Protein AF-A0ABD1E0T9-F1 (afdb_monomer_lite)

pLDDT: mean 77.94, std 12.11, range [41.09, 92.75]

Secondary structure (DSSP, 8-state):
---S---TT--EEEESSPPSSHHHHHHHHTTSS-TT---EEEE---GGGHHHHHHHHHHHHHTT----HHHHSSPPPPHHHHHHHHHS---PPP---S-HHHHHHHHHHHHHHHHHHHHHHHHHHHHHHHHHHHHHHHHHHHHHHTT--

InterPro domains:
  IPR001650 Helicase, C-terminal domain-like [PF00271] (1-36)
  IPR001650 Helicase, C-terminal domain-like [PS51194] (1-75)
  IPR027417 P-loop containing nucleoside triphosphate hydrolase [G3DSA:3.40.50.300] (1-149)
  IPR027417 P-loop containing nucleoside triphosphate hydrolase [SSF52540] (2-69)
  IPR050079 DEAD box RNA helicase [PTHR47959] (1-144)

Structure (mmCIF, N/CA/C/O backbone):
data_AF-A0ABD1E0T9-F1
#
_entry.id   AF-A0ABD1E0T9-F1
#
loop_
_atom_site.group_PDB
_atom_site.id
_atom_site.type_symbol
_atom_site.label_atom_id
_atom_site.label_alt_id
_atom_site.label_comp_id
_atom_site.label_asym_id
_atom_site.label_entity_id
_atom_site.label_seq_id
_atom_site.pdbx_PDB_ins_code
_atom_site.Cartn_x
_atom_site.Cartn_y
_atom_site.Cartn_z
_atom_site.occupancy
_atom_site.B_iso_or_equiv
_atom_site.auth_seq_id
_atom_site.auth_comp_id
_atom_site.auth_asym_id
_atom_site.auth_atom_id
_atom_site.pdbx_PDB_model_num
ATOM 1 N N . MET A 1 1 ? 11.587 3.111 6.488 1.00 50.19 1 MET A N 1
ATOM 2 C CA . MET A 1 1 ? 11.893 2.948 5.049 1.00 50.19 1 MET A CA 1
ATOM 3 C C . MET A 1 1 ? 13.342 2.507 4.974 1.00 50.19 1 MET A C 1
ATOM 5 O O . MET A 1 1 ? 14.207 3.310 5.292 1.00 50.19 1 MET A O 1
ATOM 9 N N . ALA A 1 2 ? 13.588 1.224 4.707 1.00 48.03 2 ALA A N 1
ATOM 10 C CA . ALA A 1 2 ? 14.927 0.642 4.688 1.00 48.03 2 ALA A CA 1
ATOM 11 C C . ALA A 1 2 ? 15.691 1.157 3.460 1.00 48.03 2 ALA A C 1
ATOM 13 O O . ALA A 1 2 ? 15.605 0.599 2.370 1.00 48.03 2 ALA A O 1
ATOM 14 N N . ARG A 1 3 ? 16.371 2.292 3.617 1.00 56.34 3 ARG A N 1
ATOM 15 C CA . ARG A 1 3 ? 17.435 2.716 2.709 1.00 56.34 3 ARG A CA 1
ATOM 16 C C . ARG A 1 3 ? 18.718 2.088 3.251 1.00 56.34 3 ARG A C 1
ATOM 18 O O . ARG A 1 3 ? 19.014 2.295 4.420 1.00 56.34 3 ARG A O 1
ATOM 25 N N . GLY A 1 4 ? 19.419 1.296 2.441 1.00 58.97 4 GLY A N 1
ATOM 26 C CA . GLY A 1 4 ? 20.734 0.748 2.805 1.00 58.97 4 GLY A CA 1
ATOM 27 C C . GLY A 1 4 ? 20.917 -0.758 2.617 1.00 58.97 4 GLY A C 1
ATOM 28 O O . GLY A 1 4 ? 22.048 -1.218 2.666 1.00 58.97 4 GLY A O 1
ATOM 29 N N . ILE A 1 5 ? 19.851 -1.523 2.353 1.00 68.81 5 ILE A N 1
ATOM 30 C CA . ILE A 1 5 ? 19.961 -2.960 2.061 1.00 68.81 5 ILE A CA 1
ATOM 31 C C . ILE A 1 5 ? 19.454 -3.196 0.643 1.00 68.81 5 ILE A C 1
ATOM 33 O O . ILE A 1 5 ? 18.272 -2.998 0.346 1.00 68.81 5 ILE A O 1
ATOM 37 N N . ASP A 1 6 ? 20.381 -3.547 -0.244 1.00 70.12 6 ASP A N 1
ATOM 38 C CA . ASP A 1 6 ? 20.087 -3.887 -1.628 1.00 70.12 6 ASP A CA 1
ATOM 39 C C . ASP A 1 6 ? 20.068 -5.405 -1.800 1.00 70.12 6 ASP A C 1
ATOM 41 O O . ASP A 1 6 ? 21.085 -6.079 -1.641 1.00 70.12 6 ASP A O 1
ATOM 45 N N . PHE A 1 7 ? 18.897 -5.945 -2.124 1.00 70.25 7 PHE A N 1
ATOM 46 C CA . PHE A 1 7 ? 18.728 -7.364 -2.394 1.00 70.25 7 PHE A CA 1
ATOM 47 C C . PHE A 1 7 ? 18.916 -7.599 -3.893 1.00 70.25 7 PHE A C 1
ATOM 49 O O . PHE A 1 7 ? 18.102 -7.172 -4.717 1.00 70.25 7 PHE A O 1
ATOM 56 N N . LYS A 1 8 ? 20.003 -8.279 -4.264 1.00 76.44 8 LYS A N 1
ATOM 57 C CA . LYS A 1 8 ? 20.246 -8.668 -5.657 1.00 76.44 8 LYS A CA 1
ATOM 58 C C . LYS A 1 8 ? 19.253 -9.765 -6.058 1.00 76.44 8 LYS A C 1
ATOM 60 O O . LYS A 1 8 ? 19.123 -10.763 -5.362 1.00 76.44 8 LYS A O 1
ATOM 65 N N . GLY A 1 9 ? 18.581 -9.587 -7.197 1.00 78.00 9 GLY A N 1
ATOM 66 C CA . GLY A 1 9 ? 17.758 -10.639 -7.811 1.00 78.00 9 GLY A CA 1
ATOM 67 C C . GLY A 1 9 ? 16.357 -10.840 -7.220 1.00 78.00 9 GLY A C 1
ATOM 68 O O . GLY A 1 9 ? 15.819 -11.938 -7.319 1.00 78.00 9 GLY A O 1
ATOM 69 N N . VAL A 1 10 ? 15.737 -9.816 -6.622 1.00 86.62 10 VAL A N 1
ATOM 70 C CA . VAL A 1 10 ? 14.347 -9.932 -6.141 1.00 86.62 10 VAL A CA 1
ATOM 71 C C . VAL A 1 10 ? 13.386 -10.112 -7.319 1.00 86.62 10 VAL A C 1
ATOM 73 O O . VAL A 1 10 ? 13.248 -9.225 -8.163 1.00 86.62 10 VAL A O 1
ATOM 76 N N . ASN A 1 11 ? 12.692 -11.251 -7.342 1.00 88.88 11 ASN A N 1
ATOM 77 C CA . ASN A 1 11 ? 11.742 -11.600 -8.401 1.00 88.88 11 ASN A CA 1
ATOM 78 C C . ASN A 1 11 ? 10.296 -11.192 -8.063 1.00 88.88 11 ASN A C 1
ATOM 80 O O . ASN A 1 11 ? 9.514 -10.857 -8.952 1.00 88.88 11 ASN A O 1
ATOM 84 N N . LEU A 1 12 ? 9.940 -11.209 -6.774 1.00 90.88 12 LEU A N 1
ATOM 85 C CA . LEU A 1 12 ? 8.594 -10.932 -6.277 1.00 90.88 12 LEU A CA 1
ATOM 86 C C . LEU A 1 12 ? 8.651 -10.045 -5.030 1.00 90.88 12 LEU A C 1
ATOM 88 O O . LEU A 1 12 ? 9.369 -10.347 -4.080 1.00 90.88 12 LEU A O 1
ATOM 92 N N . VAL A 1 13 ? 7.850 -8.982 -5.016 1.00 91.75 13 VAL A N 1
ATOM 93 C CA . VAL A 1 13 ? 7.587 -8.166 -3.825 1.00 91.75 13 VAL A CA 1
ATOM 94 C C . VAL A 1 13 ? 6.157 -8.414 -3.365 1.00 91.75 13 VAL A C 1
ATOM 96 O O . VAL A 1 13 ? 5.219 -8.240 -4.140 1.00 91.75 13 VAL A O 1
ATOM 99 N N . ILE A 1 14 ? 5.980 -8.783 -2.097 1.00 92.69 14 ILE A N 1
ATOM 100 C CA . ILE A 1 14 ? 4.657 -8.948 -1.489 1.00 92.69 14 ILE A CA 1
ATOM 101 C C . ILE A 1 14 ? 4.447 -7.829 -0.471 1.00 92.69 14 ILE A C 1
ATOM 103 O O . ILE A 1 14 ? 5.133 -7.753 0.546 1.00 92.69 14 ILE A O 1
ATOM 107 N N . ASN A 1 15 ? 3.482 -6.955 -0.739 1.00 91.81 15 ASN A N 1
ATOM 108 C CA . ASN A 1 15 ? 2.980 -6.001 0.238 1.00 91.81 15 ASN A CA 1
ATOM 109 C C . ASN A 1 15 ? 1.873 -6.678 1.045 1.00 91.81 15 ASN A C 1
ATOM 111 O O . ASN A 1 15 ? 0.729 -6.740 0.595 1.00 91.81 15 ASN A O 1
ATOM 115 N N . TYR A 1 16 ? 2.234 -7.180 2.226 1.00 89.94 16 TYR A N 1
ATOM 116 C CA . TYR A 1 16 ? 1.259 -7.708 3.180 1.00 89.94 16 TYR A CA 1
ATOM 117 C C . TYR A 1 16 ? 0.339 -6.599 3.693 1.00 89.94 16 TYR A C 1
ATOM 119 O O . TYR A 1 16 ? -0.881 -6.707 3.629 1.00 89.94 16 TYR A O 1
ATOM 127 N N . ASP A 1 17 ? 0.946 -5.484 4.103 1.00 86.06 17 ASP A N 1
ATOM 128 C CA . ASP A 1 17 ? 0.228 -4.280 4.492 1.00 86.06 17 ASP A CA 1
ATOM 129 C C . ASP A 1 17 ? 0.229 -3.225 3.397 1.00 86.06 17 ASP A C 1
ATOM 131 O O . ASP A 1 17 ? 1.258 -2.940 2.761 1.00 86.06 17 ASP A O 1
ATOM 135 N N . PHE A 1 18 ? -0.923 -2.575 3.255 1.00 88.19 18 PHE A N 1
ATOM 136 C CA . PHE A 1 18 ? -1.124 -1.547 2.257 1.00 88.19 18 PHE A CA 1
ATOM 137 C C . PHE A 1 18 ? -0.222 -0.337 2.551 1.00 88.19 18 PHE A C 1
ATOM 139 O O . PHE A 1 18 ? -0.193 0.172 3.677 1.00 88.19 18 PHE A O 1
ATOM 146 N N . PRO A 1 19 ? 0.566 0.131 1.571 1.00 87.56 19 PRO A N 1
ATOM 147 C CA . PRO A 1 19 ? 1.473 1.246 1.785 1.00 87.56 19 PRO A CA 1
ATOM 148 C C . PRO A 1 19 ? 0.701 2.550 2.059 1.00 87.56 19 PRO A C 1
ATOM 150 O O . PRO A 1 19 ? -0.284 2.844 1.384 1.00 87.56 19 PRO A O 1
ATOM 153 N N . PRO A 1 20 ? 1.179 3.398 2.989 1.00 82.75 20 PRO A N 1
ATOM 154 C CA . PRO A 1 20 ? 0.458 4.604 3.416 1.00 82.75 20 PRO A CA 1
ATOM 155 C C . PRO A 1 20 ? 0.442 5.722 2.362 1.00 82.75 20 PRO A C 1
ATOM 157 O O . PRO A 1 20 ? -0.296 6.697 2.494 1.00 82.75 20 PRO A O 1
ATOM 160 N N . SER A 1 21 ? 1.283 5.623 1.331 1.00 84.44 21 SER A N 1
ATOM 161 C CA . SER A 1 21 ? 1.365 6.597 0.246 1.00 84.44 21 SER A CA 1
ATOM 162 C C . SER A 1 21 ? 1.785 5.936 -1.063 1.00 84.44 21 SER A C 1
ATOM 164 O O . SE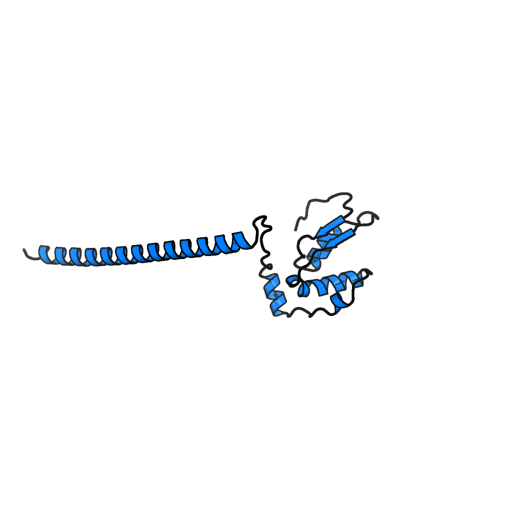R A 1 21 ? 2.514 4.941 -1.067 1.00 84.44 21 SER A O 1
ATOM 166 N N . THR A 1 22 ? 1.391 6.542 -2.183 1.00 88.12 22 THR A N 1
ATOM 167 C CA . THR A 1 22 ? 1.790 6.110 -3.530 1.00 88.12 22 THR A CA 1
ATOM 168 C C . THR A 1 22 ? 3.308 6.112 -3.705 1.00 88.12 22 THR A C 1
ATOM 170 O O . THR A 1 22 ? 3.877 5.188 -4.273 1.00 88.12 22 THR A O 1
ATOM 173 N N . ILE A 1 23 ? 3.994 7.108 -3.138 1.00 88.56 23 ILE A N 1
ATOM 174 C CA . ILE A 1 23 ? 5.460 7.186 -3.157 1.00 88.56 23 ILE A CA 1
ATOM 175 C C . ILE A 1 23 ? 6.068 5.987 -2.416 1.00 88.56 23 ILE A C 1
ATOM 177 O O . ILE A 1 23 ? 7.035 5.391 -2.882 1.00 88.56 23 ILE A O 1
ATOM 181 N N . SER A 1 24 ? 5.507 5.606 -1.264 1.00 88.50 24 SER A N 1
ATOM 182 C CA . SER A 1 24 ? 5.960 4.425 -0.519 1.00 88.50 24 SER A CA 1
ATOM 183 C C . SER A 1 24 ? 5.744 3.141 -1.324 1.00 88.50 24 SER A C 1
ATOM 185 O O . SER A 1 24 ? 6.646 2.310 -1.386 1.00 88.50 24 SER A O 1
ATOM 187 N N . TYR A 1 25 ? 4.601 3.012 -2.007 1.00 90.88 25 TYR A N 1
ATOM 188 C CA . TYR A 1 25 ? 4.323 1.892 -2.909 1.00 90.88 25 TYR A CA 1
ATOM 189 C C . TYR A 1 25 ? 5.381 1.757 -4.009 1.00 90.88 25 TYR A C 1
ATOM 191 O O . TYR A 1 25 ? 5.990 0.696 -4.120 1.00 90.88 25 TYR A O 1
ATOM 199 N N . VAL A 1 26 ? 5.663 2.837 -4.747 1.00 90.19 26 VAL A N 1
ATOM 200 C CA . VAL A 1 26 ? 6.659 2.843 -5.835 1.00 90.19 26 VAL A CA 1
ATOM 201 C C . VAL A 1 26 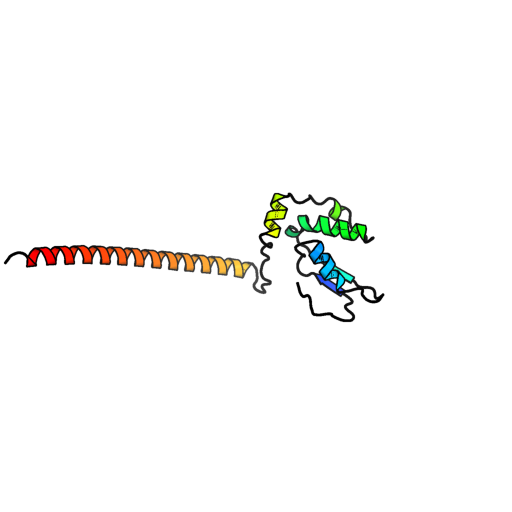? 8.036 2.413 -5.325 1.00 90.19 26 VAL A C 1
ATOM 203 O O . VAL A 1 26 ? 8.687 1.554 -5.916 1.00 90.19 26 VAL A O 1
ATOM 206 N N . HIS A 1 27 ? 8.461 2.933 -4.173 1.00 89.00 27 HIS A N 1
ATOM 207 C CA . HIS A 1 27 ? 9.742 2.546 -3.584 1.00 89.00 27 HIS A CA 1
ATOM 208 C C . HIS A 1 27 ? 9.800 1.072 -3.152 1.00 89.00 27 HIS A C 1
ATOM 210 O O . HIS A 1 27 ? 10.871 0.462 -3.240 1.00 89.00 27 HIS A O 1
ATOM 216 N N . ARG A 1 28 ? 8.678 0.498 -2.687 1.00 89.56 28 ARG A N 1
ATOM 217 C CA . ARG A 1 28 ? 8.590 -0.923 -2.314 1.00 89.56 28 ARG A CA 1
ATOM 218 C C . ARG A 1 28 ? 8.647 -1.829 -3.539 1.00 89.56 28 ARG A C 1
ATOM 220 O O . ARG A 1 28 ? 9.450 -2.754 -3.558 1.00 89.56 28 ARG A O 1
ATOM 227 N N . ILE A 1 29 ? 7.839 -1.563 -4.565 1.00 90.81 29 ILE A N 1
ATOM 228 C CA . ILE A 1 29 ? 7.821 -2.409 -5.769 1.00 90.81 29 ILE A CA 1
ATOM 229 C C . ILE A 1 29 ? 9.118 -2.282 -6.577 1.00 90.81 29 ILE A C 1
ATOM 231 O O . ILE A 1 29 ? 9.583 -3.270 -7.134 1.00 90.81 29 ILE A O 1
ATOM 235 N N . GLY A 1 30 ? 9.782 -1.121 -6.522 1.00 89.25 30 GLY A N 1
ATOM 236 C CA . GLY A 1 30 ? 11.094 -0.884 -7.134 1.00 89.25 30 GLY A CA 1
ATOM 237 C C . GLY A 1 30 ? 12.257 -1.649 -6.488 1.00 89.25 30 GLY A C 1
ATOM 238 O O . GLY A 1 30 ? 13.417 -1.322 -6.737 1.00 89.25 30 GLY A O 1
ATOM 239 N N . ARG A 1 31 ? 11.980 -2.621 -5.605 1.00 87.75 31 ARG A N 1
ATOM 240 C CA . ARG A 1 31 ? 12.957 -3.630 -5.172 1.00 87.75 31 ARG A CA 1
ATOM 241 C C . ARG A 1 31 ? 13.102 -4.766 -6.193 1.00 87.75 31 ARG A C 1
ATOM 243 O O . ARG A 1 31 ? 14.189 -5.323 -6.287 1.00 87.75 31 ARG A O 1
ATOM 250 N N . ALA A 1 32 ? 12.050 -5.082 -6.953 1.00 89.56 32 ALA A N 1
ATOM 251 C CA . ALA A 1 32 ? 12.081 -6.082 -8.022 1.00 89.56 32 ALA A CA 1
ATOM 252 C C . ALA A 1 32 ? 12.272 -5.435 -9.404 1.00 89.56 32 ALA A C 1
ATOM 254 O O . ALA A 1 32 ? 12.159 -4.220 -9.552 1.00 89.56 32 ALA A O 1
ATOM 255 N N . GLY A 1 33 ? 12.564 -6.255 -10.418 1.00 86.12 33 GLY A N 1
ATOM 256 C CA . GLY A 1 33 ? 12.596 -5.810 -11.816 1.00 86.12 33 GLY A CA 1
ATOM 257 C C . GLY A 1 33 ? 13.829 -4.981 -12.213 1.00 86.12 33 GLY A C 1
ATOM 258 O O . GLY A 1 33 ? 13.726 -4.057 -13.015 1.00 86.12 33 GLY A O 1
ATOM 259 N N . ARG A 1 34 ? 14.995 -5.248 -11.606 1.00 83.56 34 ARG A N 1
ATOM 260 C CA . ARG A 1 34 ? 16.247 -4.501 -11.848 1.00 83.56 34 ARG A CA 1
ATOM 261 C C . ARG A 1 34 ? 17.143 -5.208 -12.873 1.00 83.56 34 ARG A C 1
ATOM 263 O O . ARG A 1 34 ? 17.097 -6.429 -13.000 1.00 83.56 34 ARG A O 1
ATOM 270 N N . ALA A 1 35 ? 17.997 -4.438 -13.555 1.00 83.06 35 ALA A N 1
ATOM 271 C CA . ALA A 1 35 ? 18.978 -4.931 -14.534 1.00 83.06 35 ALA A CA 1
ATOM 272 C C . ALA A 1 35 ? 18.357 -5.765 -15.678 1.00 83.06 35 ALA A C 1
ATOM 274 O O . ALA A 1 35 ? 18.838 -6.847 -15.998 1.00 83.06 35 ALA A O 1
ATOM 275 N N . GLY A 1 36 ? 17.246 -5.284 -16.248 1.00 82.12 36 GLY A N 1
ATOM 276 C CA . GLY A 1 36 ? 16.567 -5.933 -17.378 1.00 82.12 36 GLY A CA 1
ATOM 277 C C . GLY A 1 36 ? 15.785 -7.203 -17.025 1.00 82.12 36 GLY A C 1
ATOM 278 O O . GLY A 1 36 ? 15.165 -7.800 -17.898 1.00 82.12 36 GLY A O 1
ATOM 279 N N . ARG A 1 37 ? 15.775 -7.622 -15.753 1.00 85.31 37 ARG A N 1
ATOM 280 C CA . ARG A 1 37 ? 14.949 -8.741 -15.289 1.00 85.31 37 ARG A CA 1
ATOM 281 C C . ARG A 1 37 ? 13.512 -8.291 -15.058 1.00 85.31 37 ARG A C 1
ATOM 283 O O . ARG A 1 37 ? 13.274 -7.189 -14.573 1.00 85.31 37 ARG A O 1
ATOM 290 N N . THR A 1 38 ? 12.555 -9.172 -15.331 1.00 88.06 38 THR A N 1
ATOM 291 C CA . THR A 1 38 ? 11.151 -8.964 -14.957 1.00 88.06 38 THR A CA 1
ATOM 292 C C . THR A 1 38 ? 10.971 -9.112 -13.449 1.00 88.06 38 THR A C 1
ATOM 294 O O . THR A 1 38 ? 11.594 -9.976 -12.836 1.00 88.06 38 THR A O 1
ATOM 297 N N . GLY A 1 39 ? 10.089 -8.315 -12.853 1.00 89.44 39 GLY A N 1
ATOM 298 C CA . GLY A 1 39 ? 9.702 -8.436 -11.450 1.00 89.44 39 GLY A CA 1
ATOM 299 C C . GLY A 1 39 ? 8.187 -8.403 -11.305 1.00 89.44 39 GLY A C 1
ATOM 300 O O . GLY A 1 39 ? 7.506 -7.738 -12.081 1.00 89.44 39 GLY A O 1
ATOM 301 N N . LYS A 1 40 ? 7.654 -9.115 -10.312 1.00 90.94 40 LYS A N 1
ATOM 302 C CA . LYS A 1 40 ? 6.228 -9.084 -9.965 1.00 90.94 40 LYS A CA 1
ATOM 303 C C . LYS A 1 40 ? 6.025 -8.414 -8.612 1.00 90.94 40 LYS A C 1
ATOM 305 O O . LYS A 1 40 ? 6.876 -8.497 -7.726 1.00 90.94 40 LYS A O 1
ATOM 310 N N . ALA A 1 41 ? 4.878 -7.770 -8.438 1.00 92.25 41 ALA A N 1
ATOM 311 C CA . ALA A 1 41 ? 4.469 -7.208 -7.161 1.00 92.25 41 ALA A CA 1
ATOM 312 C C . ALA A 1 41 ? 3.021 -7.593 -6.859 1.00 92.25 41 ALA A C 1
ATOM 314 O O . ALA A 1 41 ? 2.134 -7.370 -7.677 1.00 92.25 41 ALA A O 1
ATOM 315 N N . VAL A 1 42 ? 2.787 -8.148 -5.672 1.00 92.75 42 VAL A N 1
ATOM 316 C CA . VAL A 1 42 ? 1.455 -8.499 -5.169 1.00 92.75 42 VAL A CA 1
ATOM 317 C C . VAL A 1 42 ? 1.174 -7.631 -3.956 1.00 92.75 42 VAL A C 1
ATOM 319 O O . VAL A 1 42 ? 2.026 -7.482 -3.083 1.00 92.75 42 VAL A O 1
ATOM 322 N N . THR A 1 43 ? 0.004 -7.002 -3.914 1.00 92.12 43 THR A N 1
ATOM 323 C CA . THR A 1 43 ? -0.383 -6.124 -2.806 1.00 92.12 43 THR A CA 1
ATOM 324 C C . THR A 1 43 ? -1.740 -6.527 -2.282 1.00 92.12 43 THR A C 1
ATOM 326 O O . THR A 1 43 ? -2.719 -6.499 -3.023 1.00 92.12 43 THR A O 1
ATOM 329 N N . PHE A 1 44 ? -1.789 -6.877 -1.001 1.00 92.31 44 PHE A N 1
ATOM 330 C CA . PHE A 1 44 ? -3.041 -7.099 -0.302 1.00 92.31 44 PHE A CA 1
ATOM 331 C C . PHE A 1 44 ? -3.600 -5.761 0.178 1.00 92.31 44 PHE A C 1
ATOM 333 O O . PHE A 1 44 ? -2.862 -4.861 0.589 1.00 92.31 44 PHE A O 1
ATOM 340 N N . PHE A 1 45 ? -4.917 -5.613 0.082 1.00 89.56 45 PHE A N 1
ATOM 341 C CA . PHE A 1 45 ? -5.625 -4.415 0.508 1.00 89.56 45 PHE A CA 1
ATOM 342 C C . PHE A 1 45 ? -6.931 -4.797 1.195 1.00 89.56 45 PHE A C 1
ATOM 344 O O . PHE A 1 45 ? -7.529 -5.835 0.911 1.00 89.56 45 PHE A O 1
ATOM 351 N N . THR A 1 46 ? -7.374 -3.933 2.098 1.00 88.75 46 THR A N 1
ATOM 352 C CA . THR A 1 46 ? -8.646 -4.070 2.808 1.00 88.75 46 THR A CA 1
ATOM 353 C C . THR A 1 46 ? -9.623 -2.971 2.384 1.00 88.75 46 THR A C 1
ATOM 355 O O . THR A 1 46 ? -9.275 -2.055 1.635 1.00 88.75 46 THR A O 1
ATOM 358 N N . LYS A 1 47 ? -10.869 -3.029 2.872 1.00 85.19 47 LYS A N 1
ATOM 359 C CA . LYS A 1 47 ? -11.878 -1.987 2.602 1.00 85.19 47 LYS A CA 1
ATOM 360 C C . LYS A 1 47 ? -11.448 -0.610 3.125 1.00 85.19 47 LYS A C 1
ATOM 362 O O . LYS A 1 47 ? -11.781 0.404 2.521 1.00 85.19 47 LYS A O 1
ATOM 367 N N . GLU A 1 48 ? -10.673 -0.574 4.204 1.00 83.62 48 GLU A N 1
ATOM 368 C CA . GLU A 1 48 ? -10.166 0.664 4.808 1.00 83.62 48 GLU A CA 1
ATOM 369 C C . GLU A 1 48 ? -9.108 1.354 3.935 1.00 83.62 48 GLU A C 1
ATOM 371 O O . GLU A 1 48 ? -8.945 2.573 3.989 1.00 83.62 48 GLU A O 1
ATOM 376 N N . ASP A 1 49 ? -8.435 0.586 3.075 1.00 85.31 49 ASP A N 1
ATOM 377 C CA . ASP A 1 49 ? -7.375 1.066 2.188 1.00 85.31 49 ASP A CA 1
ATOM 378 C C . ASP A 1 49 ? -7.915 1.635 0.863 1.00 85.31 49 ASP A C 1
ATOM 380 O O . ASP A 1 49 ? -7.170 2.273 0.112 1.00 85.31 49 ASP A O 1
ATOM 384 N N . MET A 1 50 ? -9.215 1.466 0.578 1.00 85.12 50 MET A N 1
ATOM 385 C CA . MET A 1 50 ? -9.871 1.951 -0.647 1.00 85.12 50 MET A CA 1
ATOM 386 C C . MET A 1 50 ? -9.532 3.412 -1.008 1.00 85.12 50 MET A C 1
ATOM 388 O O . MET A 1 50 ? -9.233 3.675 -2.176 1.00 85.12 50 MET A O 1
ATOM 392 N N . PRO A 1 51 ? -9.496 4.378 -0.064 1.00 82.31 51 PRO A N 1
ATOM 393 C CA . PRO A 1 51 ? -9.176 5.767 -0.396 1.00 82.31 51 PRO A CA 1
ATOM 394 C C . PRO A 1 51 ? -7.754 5.962 -0.941 1.00 82.31 51 PRO A C 1
ATOM 396 O O . PRO A 1 51 ? -7.508 6.902 -1.697 1.00 82.31 51 PRO A O 1
ATOM 399 N N . LEU A 1 52 ? -6.806 5.111 -0.538 1.00 83.44 52 LEU A N 1
ATOM 400 C CA . LEU A 1 52 ? -5.415 5.153 -0.996 1.00 83.44 52 LEU A CA 1
ATOM 401 C C . LEU A 1 52 ? -5.221 4.323 -2.274 1.00 83.44 52 LEU A C 1
ATOM 403 O O . LEU A 1 52 ? -4.402 4.679 -3.124 1.00 83.44 52 LEU A O 1
ATOM 407 N N . LEU A 1 53 ? -6.020 3.265 -2.434 1.00 88.94 53 LEU A N 1
ATOM 408 C CA . LEU A 1 53 ? -6.018 2.368 -3.585 1.00 88.94 53 LEU A CA 1
ATOM 409 C C . LEU A 1 53 ? -6.235 3.096 -4.908 1.00 88.94 53 LEU A C 1
ATOM 411 O O . LEU A 1 53 ? -5.501 2.829 -5.855 1.00 88.94 53 LEU A O 1
ATOM 415 N N . ARG A 1 54 ? -7.145 4.077 -4.961 1.00 88.62 54 ARG A N 1
ATOM 416 C CA . ARG A 1 54 ? -7.407 4.852 -6.187 1.00 88.62 54 ARG A CA 1
ATOM 417 C C . ARG A 1 54 ? -6.139 5.508 -6.751 1.00 88.62 54 ARG A C 1
ATOM 419 O O . ARG A 1 54 ? -5.899 5.483 -7.956 1.00 88.62 54 ARG A O 1
ATOM 426 N N . SER A 1 55 ? -5.322 6.106 -5.884 1.00 88.75 55 SER A N 1
ATOM 427 C CA . SER A 1 55 ? -4.094 6.795 -6.297 1.00 88.75 55 SER A CA 1
ATOM 428 C C . SER A 1 55 ? -3.053 5.821 -6.844 1.00 88.75 55 SER A C 1
ATOM 430 O O . SER A 1 55 ? -2.340 6.152 -7.785 1.00 88.75 55 SER A O 1
ATOM 432 N N . ILE A 1 56 ? -2.971 4.621 -6.266 1.00 90.44 56 ILE A N 1
ATOM 433 C CA . ILE A 1 56 ? -2.069 3.564 -6.736 1.00 90.44 56 ILE A CA 1
ATOM 434 C C . ILE A 1 56 ? -2.575 2.968 -8.051 1.00 90.44 56 ILE A C 1
ATOM 436 O O . ILE A 1 56 ? -1.793 2.822 -8.981 1.00 90.44 56 ILE A O 1
ATOM 440 N N . ALA A 1 57 ? -3.878 2.704 -8.159 1.00 91.00 57 ALA A N 1
ATOM 441 C CA . ALA A 1 57 ? -4.522 2.208 -9.371 1.00 91.00 57 ALA A CA 1
ATOM 442 C C . ALA A 1 57 ? -4.282 3.140 -10.570 1.00 91.00 57 ALA A C 1
ATOM 444 O O . ALA A 1 57 ? -4.003 2.676 -11.673 1.00 91.00 57 ALA A O 1
ATOM 445 N N . TYR A 1 58 ? -4.306 4.458 -10.350 1.00 90.19 58 TYR A N 1
ATOM 446 C CA . TYR A 1 58 ? -3.976 5.428 -11.393 1.00 90.19 58 TYR A CA 1
ATOM 447 C C . TYR A 1 58 ? -2.513 5.325 -11.844 1.00 90.19 58 TYR A C 1
ATOM 449 O O . TYR A 1 58 ? -2.249 5.294 -13.041 1.00 90.19 58 TYR A O 1
ATOM 457 N N . VAL A 1 59 ? -1.572 5.199 -10.902 1.00 90.75 59 VAL A N 1
ATOM 458 C CA . VAL A 1 59 ? -0.152 4.986 -11.231 1.00 90.75 59 VAL A CA 1
ATOM 459 C C . VAL A 1 59 ? 0.055 3.668 -11.974 1.00 90.75 59 VAL A C 1
ATOM 461 O O . VAL A 1 59 ? 0.800 3.634 -12.943 1.00 90.75 59 VAL A O 1
ATOM 464 N N . MET A 1 60 ? -0.633 2.594 -11.581 1.00 90.38 60 MET A N 1
ATOM 465 C CA . MET A 1 60 ? -0.578 1.313 -12.292 1.00 90.38 60 MET A CA 1
ATOM 466 C C . MET A 1 60 ? -1.083 1.439 -13.736 1.00 90.38 60 MET A C 1
ATOM 468 O O . MET A 1 60 ? -0.427 0.947 -14.649 1.00 90.38 60 MET A O 1
ATOM 472 N N . LYS A 1 61 ? -2.193 2.156 -13.954 1.00 91.25 61 LYS A N 1
ATOM 473 C CA . LYS A 1 61 ? -2.722 2.434 -15.297 1.00 91.25 61 LYS A CA 1
ATOM 474 C C . LYS A 1 61 ? -1.747 3.268 -16.133 1.00 91.25 61 LYS A C 1
ATOM 476 O O . LYS A 1 61 ? -1.542 2.971 -17.303 1.00 91.25 61 LYS A O 1
ATOM 481 N N . GLN A 1 62 ? -1.115 4.281 -15.536 1.00 90.25 62 GLN A N 1
ATOM 482 C CA . GLN A 1 62 ? -0.089 5.091 -16.207 1.00 90.25 62 GLN A CA 1
ATOM 483 C C . GLN A 1 62 ? 1.153 4.278 -16.590 1.00 90.25 62 GLN A C 1
ATOM 485 O O . GLN A 1 62 ? 1.777 4.566 -17.604 1.00 90.25 62 GLN A O 1
ATOM 490 N N . SER A 1 63 ? 1.487 3.251 -15.809 1.00 88.56 63 SER A N 1
ATOM 491 C CA . SER A 1 63 ? 2.569 2.310 -16.11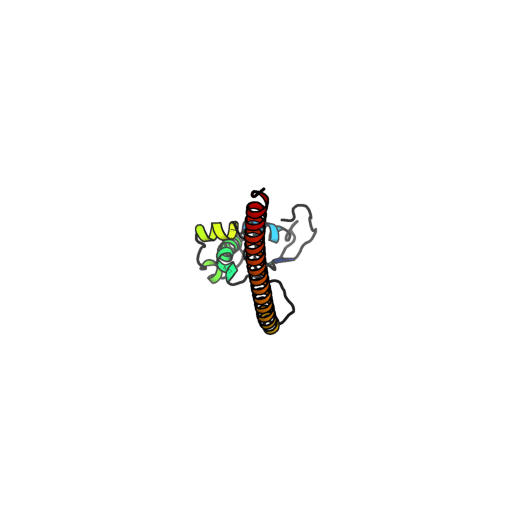1 1.00 88.56 63 SER A CA 1
ATOM 492 C C . SER A 1 63 ? 2.199 1.259 -17.169 1.00 88.56 63 SER A C 1
ATOM 494 O O . SER A 1 63 ? 3.027 0.405 -17.470 1.00 88.56 63 SER A O 1
ATOM 496 N N . GLY A 1 64 ? 0.976 1.287 -17.713 1.00 88.19 64 GLY A N 1
ATOM 497 C CA . GLY A 1 64 ? 0.505 0.334 -18.723 1.00 88.19 64 GLY A CA 1
ATOM 498 C C . GLY A 1 64 ? 0.036 -1.010 -18.161 1.00 88.19 64 GLY A C 1
ATOM 499 O O . GLY A 1 64 ? -0.056 -1.977 -18.908 1.00 88.19 64 GLY A O 1
ATOM 500 N N . CYS A 1 65 ? -0.238 -1.106 -16.856 1.00 88.00 65 CYS A N 1
ATOM 501 C CA . CYS A 1 65 ? -0.832 -2.310 -16.278 1.00 88.00 65 CYS A CA 1
ATOM 502 C C . CYS A 1 65 ? -2.348 -2.346 -16.507 1.00 88.00 65 CYS A C 1
ATOM 504 O O . CYS A 1 65 ? -3.020 -1.316 -16.398 1.00 88.00 65 CYS A O 1
ATOM 506 N N . ASP A 1 66 ? -2.892 -3.548 -16.698 1.00 89.81 66 ASP A N 1
ATOM 507 C CA . ASP A 1 66 ? -4.337 -3.768 -16.719 1.00 89.81 66 ASP A CA 1
ATOM 508 C C . ASP A 1 66 ? -4.917 -3.582 -15.315 1.00 89.81 66 ASP A C 1
ATOM 510 O O . ASP A 1 66 ? -4.629 -4.333 -14.379 1.00 89.81 66 ASP A O 1
ATOM 514 N N . VAL A 1 67 ? -5.729 -2.538 -15.161 1.00 89.75 67 VAL A N 1
ATOM 515 C CA . VAL A 1 67 ? -6.364 -2.174 -13.894 1.00 89.75 67 VAL A CA 1
ATOM 516 C C . VAL A 1 67 ? -7.879 -2.235 -14.075 1.00 89.75 67 VAL A C 1
ATOM 518 O O . VAL A 1 67 ? -8.412 -1.502 -14.908 1.00 89.75 67 VAL A O 1
ATOM 521 N N . PRO A 1 68 ? -8.592 -3.054 -13.284 1.00 90.06 68 PRO A N 1
ATOM 522 C CA . PRO A 1 68 ? -10.047 -3.094 -13.307 1.00 90.06 68 PRO A CA 1
ATOM 523 C C . PRO A 1 68 ? -10.694 -1.723 -13.078 1.00 90.06 68 PRO A C 1
ATOM 525 O O . PRO A 1 68 ? -10.303 -0.982 -12.172 1.00 90.06 68 PRO A O 1
ATOM 528 N N . GLU A 1 69 ? -11.748 -1.417 -13.837 1.00 87.12 69 GLU A N 1
ATOM 529 C CA . GLU A 1 69 ? -12.402 -0.100 -13.811 1.00 87.12 69 GLU A CA 1
ATOM 530 C C . GLU A 1 69 ? -12.964 0.256 -12.423 1.00 87.12 69 GLU A C 1
ATOM 532 O O . GLU A 1 69 ? -12.900 1.407 -11.989 1.00 87.12 69 GLU A O 1
ATOM 537 N N . TYR A 1 70 ? -13.418 -0.743 -11.655 1.00 88.81 70 TYR A N 1
ATOM 538 C CA . TYR A 1 70 ? -13.933 -0.530 -10.298 1.00 88.81 70 TYR A CA 1
ATOM 539 C C . TYR A 1 70 ? -12.893 0.077 -9.339 1.00 88.81 70 TYR A C 1
ATOM 541 O O . TYR A 1 70 ? -13.270 0.709 -8.355 1.00 88.81 70 TYR A O 1
ATOM 549 N N . LEU A 1 71 ? -11.589 -0.084 -9.606 1.00 87.56 71 LEU A N 1
ATOM 550 C CA . LEU A 1 71 ? -10.521 0.528 -8.807 1.00 87.56 71 LEU A CA 1
ATOM 551 C C . LEU A 1 71 ? -10.343 2.019 -9.114 1.00 87.56 71 LEU A C 1
ATOM 553 O O . LEU A 1 71 ? -9.894 2.790 -8.262 1.00 87.56 71 LEU A O 1
ATOM 557 N N . LEU A 1 72 ? -10.712 2.436 -10.324 1.00 85.88 72 LEU A N 1
ATOM 558 C CA . LEU A 1 72 ? -10.607 3.815 -10.791 1.00 85.88 72 LEU A CA 1
ATOM 559 C C . LEU A 1 72 ? -11.823 4.648 -10.391 1.00 85.88 72 LEU A C 1
ATOM 561 O O . LEU A 1 72 ? -11.699 5.864 -10.243 1.00 85.88 72 LEU A O 1
ATOM 565 N N . THR A 1 73 ? -12.980 4.026 -10.168 1.00 87.25 73 THR A N 1
ATOM 566 C CA . THR A 1 73 ? -14.219 4.711 -9.770 1.00 87.25 73 THR A CA 1
ATOM 567 C C . THR A 1 73 ? -14.316 4.982 -8.264 1.00 87.25 73 THR A C 1
ATOM 569 O O . THR A 1 73 ? -15.133 5.802 -7.847 1.00 87.25 73 THR A O 1
ATOM 572 N N . ILE A 1 74 ? -13.435 4.397 -7.441 1.00 86.44 74 ILE A N 1
ATOM 573 C CA . ILE A 1 74 ? -13.425 4.557 -5.974 1.00 86.44 74 ILE A CA 1
ATOM 574 C C . ILE A 1 74 ? -13.391 6.034 -5.559 1.00 86.44 74 ILE A C 1
ATOM 576 O O . ILE A 1 74 ? -12.601 6.811 -6.089 1.00 86.44 74 ILE A O 1
ATOM 580 N N . ARG A 1 75 ? -14.194 6.437 -4.566 1.00 82.94 75 ARG A N 1
ATOM 581 C CA . ARG A 1 75 ? -14.258 7.823 -4.064 1.00 82.94 75 ARG A CA 1
ATOM 582 C C . ARG A 1 75 ? -12.865 8.391 -3.749 1.00 82.94 75 ARG A C 1
ATOM 584 O O . ARG A 1 75 ? -12.088 7.790 -3.008 1.00 82.94 75 ARG A O 1
ATOM 591 N N . LYS A 1 76 ? -12.566 9.592 -4.264 1.00 75.12 76 LYS A N 1
ATOM 592 C CA . LYS A 1 76 ? -11.355 10.335 -3.880 1.00 75.12 76 LYS A CA 1
ATOM 593 C C . LYS A 1 76 ? -11.417 10.728 -2.404 1.00 75.12 76 LYS A C 1
ATOM 595 O O . LYS A 1 76 ? -12.467 11.074 -1.869 1.00 75.12 76 LYS A O 1
ATOM 600 N N . LYS A 1 77 ? -10.255 10.705 -1.766 1.00 74.38 77 LYS A N 1
ATOM 601 C CA . LYS A 1 77 ? -10.078 11.123 -0.380 1.00 74.38 77 LYS A CA 1
ATOM 602 C C . LYS A 1 77 ? -10.280 12.631 -0.216 1.00 74.38 77 LYS A C 1
ATOM 604 O O . LYS A 1 77 ? -9.794 13.405 -1.042 1.00 74.38 77 LYS A O 1
ATOM 609 N N . SER A 1 78 ? -10.919 13.058 0.874 1.00 81.19 78 SER A N 1
ATOM 610 C CA . SER A 1 78 ? -11.000 14.487 1.202 1.00 81.19 78 SER A CA 1
ATOM 611 C C . SER A 1 78 ? -9.649 15.022 1.702 1.00 81.19 78 SER A C 1
ATOM 613 O O . SER A 1 78 ? -8.830 14.289 2.266 1.00 81.19 78 SER A O 1
ATOM 615 N N . ARG A 1 79 ? -9.393 16.329 1.553 1.00 77.94 79 ARG A N 1
ATOM 616 C CA . ARG A 1 79 ? -8.151 16.961 2.049 1.00 77.94 79 ARG A CA 1
ATOM 617 C C . ARG A 1 79 ? -7.973 16.791 3.566 1.00 77.94 79 ARG A C 1
ATOM 619 O O . ARG A 1 79 ? -6.843 16.688 4.045 1.00 77.94 79 ARG A O 1
ATOM 626 N N . GLN A 1 80 ? -9.070 16.745 4.322 1.00 79.12 80 GLN A N 1
ATOM 627 C CA . GLN A 1 80 ? -9.055 16.537 5.773 1.00 79.12 80 GLN A CA 1
ATOM 628 C C . GLN A 1 80 ? -8.709 15.087 6.130 1.00 79.12 80 GLN A C 1
ATOM 630 O O . GLN A 1 80 ? -7.817 14.854 6.945 1.00 79.12 80 GLN A O 1
ATOM 635 N N . GLU A 1 81 ? -9.329 14.113 5.459 1.00 77.06 81 GLU A N 1
ATOM 636 C CA . GLU A 1 81 ? -8.991 12.694 5.611 1.00 77.06 81 GLU A CA 1
ATOM 637 C C . GLU A 1 81 ? -7.513 12.460 5.248 1.00 77.06 81 GLU A C 1
ATOM 639 O O . GLU A 1 81 ? -6.816 11.664 5.887 1.00 77.06 81 GLU A O 1
ATOM 644 N N . ALA A 1 82 ? -7.020 13.128 4.191 1.00 76.69 82 ALA A N 1
ATOM 645 C CA . ALA A 1 82 ? -5.624 13.083 3.746 1.00 76.69 82 ALA A CA 1
ATOM 646 C C . ALA A 1 82 ? -4.671 13.472 4.874 1.00 76.69 82 ALA A C 1
ATOM 648 O O . ALA A 1 82 ? -3.782 12.692 5.217 1.00 76.69 82 ALA A O 1
ATOM 649 N N . LYS A 1 83 ? -4.936 14.621 5.504 1.00 77.75 83 LYS A N 1
ATOM 650 C CA . LYS A 1 83 ? -4.179 15.110 6.659 1.00 77.75 83 LYS A CA 1
ATOM 651 C C . LYS A 1 83 ? -4.273 14.173 7.868 1.00 77.75 83 LYS A C 1
ATOM 653 O O . LYS A 1 83 ? -3.253 13.942 8.509 1.00 77.75 83 LYS A O 1
ATOM 658 N N . MET A 1 84 ? -5.446 13.606 8.168 1.00 77.88 84 MET A N 1
ATOM 659 C CA . MET A 1 84 ? -5.602 12.688 9.305 1.00 77.88 84 MET A CA 1
ATOM 660 C C . MET A 1 84 ? -4.780 11.405 9.150 1.00 77.88 84 MET A C 1
ATOM 662 O O . MET A 1 84 ? -4.020 11.087 10.061 1.00 77.88 84 MET A O 1
ATOM 666 N N . MET A 1 85 ? -4.849 10.711 8.005 1.00 71.00 85 MET A N 1
ATOM 667 C CA . MET A 1 85 ? -4.055 9.478 7.827 1.00 71.00 85 MET A CA 1
ATOM 668 C C . MET A 1 85 ? -2.550 9.743 7.676 1.00 71.00 85 MET A C 1
ATOM 670 O O . MET A 1 85 ? -1.745 8.865 7.960 1.00 71.00 85 MET A O 1
ATOM 674 N N . ALA A 1 86 ? -2.145 10.934 7.216 1.00 72.75 86 ALA A N 1
ATOM 675 C CA . ALA A 1 86 ? -0.730 11.308 7.203 1.00 72.75 86 ALA A CA 1
ATOM 676 C C . ALA A 1 86 ? -0.196 11.550 8.625 1.00 72.75 86 ALA A C 1
ATOM 678 O O . ALA A 1 86 ? 0.971 11.292 8.900 1.00 72.75 86 ALA A O 1
ATOM 679 N N . LYS A 1 87 ? -1.057 12.038 9.530 1.00 74.31 87 LYS A N 1
ATOM 680 C CA . LYS A 1 87 ? -0.714 12.308 10.931 1.00 74.31 87 LYS A CA 1
ATOM 681 C C . LYS A 1 87 ? -0.790 11.059 11.815 1.00 74.31 87 LYS A C 1
ATOM 683 O O . LYS A 1 87 ? -0.048 10.964 12.787 1.00 74.31 87 LYS A O 1
ATOM 688 N N . ARG A 1 88 ? -1.689 10.121 11.509 1.00 67.19 88 ARG A N 1
ATOM 689 C CA . ARG A 1 88 ? -1.854 8.846 12.220 1.00 67.19 88 ARG A CA 1
ATOM 690 C C . ARG A 1 88 ? -1.996 7.714 11.212 1.00 67.19 88 ARG A C 1
ATOM 692 O O . ARG A 1 88 ? -2.943 7.714 10.431 1.00 67.19 88 ARG A O 1
ATOM 699 N N . ALA A 1 89 ? -1.079 6.750 11.258 1.00 62.22 89 ALA A N 1
ATOM 700 C CA . ALA A 1 89 ? -1.250 5.510 10.513 1.00 62.22 89 ALA A CA 1
ATOM 701 C C . ALA A 1 89 ? -2.532 4.795 10.991 1.00 62.22 89 ALA A C 1
ATOM 703 O O . ALA A 1 89 ? -2.817 4.834 12.193 1.00 62.22 89 ALA A O 1
ATOM 704 N N . PRO A 1 90 ? -3.313 4.173 10.087 1.00 66.88 90 PRO A N 1
ATOM 705 C CA . PRO A 1 90 ? -4.451 3.354 10.488 1.00 66.88 90 PRO A CA 1
ATOM 706 C C . PRO A 1 90 ? -3.96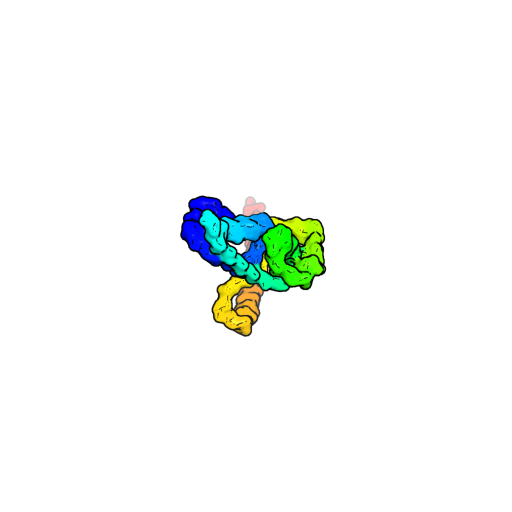7 2.241 11.426 1.00 66.88 90 PRO A C 1
ATOM 708 O O . PRO A 1 90 ? -2.978 1.566 11.133 1.00 66.88 90 PRO A O 1
ATOM 711 N N . THR A 1 91 ? -4.630 2.089 12.573 1.00 69.12 91 THR A N 1
ATOM 712 C CA . THR A 1 91 ? -4.350 1.009 13.523 1.00 69.12 91 THR A CA 1
ATOM 713 C C . THR A 1 91 ? -4.851 -0.292 12.919 1.00 69.12 91 THR A C 1
ATOM 715 O O . THR A 1 91 ? -6.053 -0.444 12.720 1.00 69.12 91 THR A O 1
ATOM 718 N N . ARG A 1 92 ? -3.936 -1.203 12.601 1.00 63.59 92 ARG A N 1
ATOM 719 C CA . ARG A 1 92 ? -4.266 -2.546 12.120 1.00 63.59 92 ARG A CA 1
ATOM 720 C C . ARG A 1 92 ? -4.322 -3.486 13.317 1.00 63.59 92 ARG A C 1
ATOM 722 O O . ARG A 1 92 ? -3.517 -3.336 14.235 1.00 63.59 92 ARG A O 1
ATOM 729 N N . ASP A 1 93 ? -5.257 -4.428 13.308 1.00 67.12 93 ASP A N 1
ATOM 730 C CA . ASP A 1 93 ? -5.291 -5.477 14.325 1.00 67.12 93 ASP A CA 1
ATOM 731 C C . ASP A 1 93 ? -3.998 -6.308 14.274 1.00 67.12 93 ASP A C 1
ATOM 733 O O . ASP A 1 93 ? -3.488 -6.627 13.198 1.00 67.12 93 ASP A O 1
ATOM 737 N N . GLU A 1 94 ? -3.469 -6.681 15.439 1.00 68.81 94 GLU A N 1
ATOM 738 C CA . GLU A 1 94 ? -2.318 -7.581 15.519 1.00 68.81 94 GLU A CA 1
ATOM 739 C C . GLU A 1 94 ? -2.708 -8.986 15.042 1.00 68.81 94 GLU A C 1
ATOM 741 O O . GLU A 1 94 ? -3.721 -9.549 15.479 1.00 68.81 94 GLU A O 1
ATOM 746 N N . ILE A 1 95 ? -1.878 -9.575 14.171 1.00 71.44 95 ILE A N 1
ATOM 747 C CA . ILE A 1 95 ? -2.026 -10.970 13.745 1.00 71.44 95 ILE A CA 1
ATOM 748 C C . ILE A 1 95 ? -2.007 -11.838 15.001 1.00 71.44 95 ILE A C 1
ATOM 750 O O . ILE A 1 95 ? -1.001 -11.935 15.698 1.00 71.44 95 ILE A O 1
ATOM 754 N N . THR A 1 96 ? -3.145 -12.451 15.300 1.00 75.12 96 THR A N 1
ATOM 755 C CA . THR A 1 96 ? -3.358 -13.176 16.545 1.00 75.12 96 THR A CA 1
ATOM 756 C C . THR A 1 96 ? -3.923 -14.548 16.226 1.00 75.12 96 THR A C 1
ATOM 758 O O . THR A 1 96 ? -4.948 -14.665 15.559 1.00 75.12 96 THR A O 1
ATOM 761 N N . THR A 1 97 ? -3.277 -15.588 16.744 1.00 77.50 97 THR A N 1
ATOM 762 C CA . THR A 1 97 ? -3.721 -16.984 16.616 1.00 77.50 97 THR A CA 1
ATOM 763 C C . THR A 1 97 ? -4.908 -17.323 17.514 1.00 77.50 97 THR A C 1
ATOM 765 O O . THR A 1 97 ? -5.541 -18.355 17.314 1.00 77.50 97 THR A O 1
ATOM 768 N N . THR A 1 98 ? -5.253 -16.463 18.481 1.00 78.56 98 THR A N 1
ATOM 769 C CA . THR A 1 98 ? -6.438 -16.687 19.319 1.00 78.56 98 THR A CA 1
ATOM 770 C C . THR A 1 98 ? -7.740 -16.395 18.556 1.00 78.56 98 THR A C 1
ATOM 772 O O . THR A 1 98 ? -7.915 -15.299 17.989 1.00 78.56 98 THR A O 1
ATOM 775 N N . PRO A 1 99 ? -8.689 -17.350 18.559 1.00 76.69 99 PRO A N 1
ATOM 776 C CA . PRO A 1 99 ? -10.006 -17.181 17.960 1.00 76.69 99 PRO A CA 1
ATOM 777 C C . PRO A 1 99 ? -10.733 -15.931 18.475 1.00 76.69 99 PRO A C 1
ATOM 779 O O . PRO A 1 99 ? -10.572 -15.512 19.624 1.00 76.69 99 PRO A O 1
ATOM 782 N N . ILE A 1 100 ? -11.593 -15.348 17.633 1.00 75.75 100 ILE A N 1
ATOM 783 C CA . ILE A 1 100 ? -12.337 -14.110 17.940 1.00 75.75 100 ILE A CA 1
ATOM 784 C C . ILE A 1 100 ? -13.126 -14.238 19.258 1.00 75.75 100 ILE A C 1
ATOM 786 O O . ILE A 1 100 ? -13.137 -13.308 20.068 1.00 75.75 100 ILE A O 1
ATOM 790 N N . TYR A 1 101 ? -13.739 -15.399 19.512 1.00 75.44 101 TYR A N 1
ATOM 791 C CA . TYR A 1 101 ? -14.554 -15.626 20.710 1.00 75.44 101 TYR A CA 1
ATOM 792 C C . TYR A 1 101 ? -13.734 -15.550 22.013 1.00 75.44 101 TYR A C 1
ATOM 794 O O . TYR A 1 101 ? -14.200 -14.991 23.012 1.00 75.44 101 TYR A O 1
ATOM 802 N N . GLU A 1 102 ? -12.489 -16.039 22.003 1.00 77.56 102 GLU A N 1
ATOM 803 C CA . GLU A 1 102 ? -11.597 -15.999 23.167 1.00 77.56 102 GLU A CA 1
ATOM 804 C C . GLU A 1 102 ? -11.147 -14.576 23.472 1.00 77.56 102 GLU A C 1
ATOM 806 O O . GLU A 1 102 ? -11.147 -14.165 24.636 1.00 77.56 102 GLU A O 1
ATOM 811 N N . ARG A 1 103 ? -10.858 -13.782 22.434 1.00 71.81 103 ARG A N 1
ATOM 812 C CA . ARG A 1 103 ? -10.521 -12.360 22.584 1.00 71.81 103 ARG A CA 1
ATOM 813 C C . ARG A 1 103 ? -11.668 -11.559 23.187 1.00 71.81 103 ARG A C 1
ATOM 815 O O . ARG A 1 103 ? -11.441 -10.758 24.093 1.00 71.81 103 ARG A O 1
ATOM 822 N N . ILE A 1 104 ? -12.906 -11.803 22.754 1.00 73.19 104 ILE A N 1
ATOM 823 C CA . ILE A 1 104 ? -14.088 -11.115 23.298 1.00 73.19 104 ILE A CA 1
ATOM 824 C C . ILE A 1 104 ? -14.283 -11.460 24.784 1.00 73.19 104 ILE A C 1
ATOM 826 O O . ILE A 1 104 ? -14.508 -10.566 25.609 1.00 73.19 104 ILE A O 1
ATOM 830 N N . LYS A 1 105 ? -14.146 -12.742 25.155 1.00 72.69 105 LYS A N 1
ATOM 831 C CA . LYS A 1 105 ? -14.267 -13.203 26.549 1.00 72.69 105 LYS A CA 1
ATOM 832 C C . LYS A 1 105 ? -13.129 -12.665 27.426 1.00 72.69 105 LYS A C 1
ATOM 834 O O . LYS A 1 105 ? -13.379 -12.184 28.534 1.00 72.69 105 LYS A O 1
ATOM 839 N N . GLY A 1 106 ? -11.898 -12.682 26.912 1.00 73.12 106 GLY A N 1
ATOM 840 C CA . GLY A 1 106 ? -10.711 -12.134 27.565 1.00 73.12 106 GLY A CA 1
ATOM 841 C C . GLY A 1 106 ? -10.814 -10.628 27.808 1.00 73.12 106 GLY A C 1
ATOM 842 O O . GLY A 1 106 ? -10.560 -10.172 2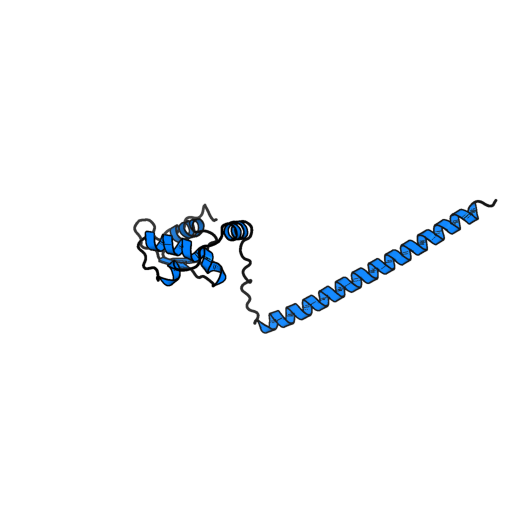8.923 1.00 73.12 106 GLY A O 1
ATOM 843 N N . ASN A 1 107 ? -11.275 -9.859 26.817 1.00 74.19 107 ASN A N 1
ATOM 844 C CA . ASN A 1 107 ? -11.444 -8.409 26.933 1.00 74.19 107 ASN A CA 1
ATOM 845 C C . ASN A 1 107 ? -12.533 -8.019 27.938 1.00 74.19 107 ASN A C 1
ATOM 847 O O . ASN A 1 107 ? -12.321 -7.089 28.716 1.00 74.19 107 ASN A O 1
ATOM 851 N N . LYS A 1 108 ? -13.661 -8.747 27.997 1.00 71.12 108 LYS A N 1
ATOM 852 C CA . LYS A 1 108 ? -14.674 -8.554 29.055 1.00 71.12 108 LYS A CA 1
ATOM 853 C C . LYS A 1 108 ? -14.073 -8.767 30.445 1.00 71.12 108 LYS A C 1
ATOM 855 O O . LYS A 1 108 ? -14.276 -7.940 31.331 1.00 71.12 108 LYS A O 1
ATOM 860 N N . ARG A 1 109 ? -13.301 -9.846 30.627 1.00 73.94 109 ARG A N 1
ATOM 861 C CA . ARG A 1 109 ? -12.678 -10.188 31.915 1.00 73.94 109 ARG A CA 1
ATOM 862 C C . ARG A 1 109 ? -11.619 -9.160 32.330 1.00 73.94 109 ARG A C 1
ATOM 864 O O . ARG A 1 109 ? -11.618 -8.740 33.484 1.00 73.94 109 ARG A O 1
ATOM 871 N N . LYS A 1 110 ? -10.783 -8.699 31.391 1.00 78.00 110 LYS A N 1
ATOM 872 C CA . LYS A 1 110 ? -9.792 -7.631 31.615 1.00 78.00 110 LYS A CA 1
ATOM 873 C C . LYS A 1 110 ? -10.455 -6.299 31.986 1.00 78.00 110 LYS A C 1
ATOM 875 O O . LYS A 1 110 ? -10.088 -5.732 33.010 1.00 78.00 110 LYS A O 1
ATOM 880 N N . LYS A 1 111 ? -11.484 -5.857 31.246 1.00 75.44 111 LYS A N 1
ATOM 881 C CA . LYS A 1 111 ? -12.256 -4.639 31.575 1.00 75.44 111 LYS A CA 1
ATOM 882 C C . LYS A 1 111 ? -12.844 -4.696 32.983 1.00 75.44 111 LYS A C 1
ATOM 884 O O . LYS A 1 111 ? -12.747 -3.731 33.731 1.00 75.44 111 LYS A O 1
ATOM 889 N N . PHE A 1 112 ? -13.435 -5.829 33.362 1.00 74.00 112 PHE A N 1
ATOM 890 C CA . PHE A 1 112 ? -14.043 -5.983 34.684 1.00 74.00 112 PHE A CA 1
ATOM 891 C C . PHE A 1 112 ? -12.998 -5.931 35.812 1.00 74.00 112 PHE A C 1
ATOM 893 O O . PHE A 1 112 ? -13.219 -5.298 36.843 1.00 74.00 112 PHE A O 1
ATOM 900 N N . GLN A 1 113 ? -11.828 -6.548 35.605 1.00 80.69 113 GLN A N 1
ATOM 901 C CA . GLN A 1 113 ? -10.708 -6.481 36.550 1.00 80.69 113 GLN A CA 1
ATOM 902 C C . GLN A 1 113 ? -10.126 -5.068 36.673 1.00 80.69 113 GLN A C 1
ATOM 904 O O . GLN A 1 113 ? -9.779 -4.642 37.774 1.00 80.69 113 GLN A O 1
ATOM 909 N N . GLU A 1 114 ? -10.033 -4.338 35.564 1.00 83.12 114 GLU A N 1
ATOM 910 C CA . GLU A 1 114 ? -9.540 -2.961 35.529 1.00 83.12 114 GLU A CA 1
ATOM 911 C C . GLU A 1 114 ? -10.483 -2.004 36.271 1.00 83.12 114 GLU A C 1
ATOM 913 O O . GLU A 1 114 ? -10.034 -1.262 37.146 1.00 83.12 114 GLU A O 1
ATOM 918 N N . ILE A 1 115 ? -11.798 -2.111 36.037 1.00 83.31 115 ILE A N 1
ATOM 919 C CA . ILE A 1 115 ? -12.828 -1.375 36.790 1.00 83.31 115 ILE A CA 1
ATOM 920 C C . ILE A 1 115 ? -12.730 -1.696 38.289 1.00 83.31 115 ILE A C 1
ATOM 922 O O . ILE A 1 115 ? -12.724 -0.789 39.123 1.00 83.31 115 ILE A O 1
ATOM 926 N N . GLY A 1 116 ? -12.576 -2.975 38.648 1.00 85.31 116 GLY A N 1
ATOM 927 C CA . GLY A 1 116 ? -12.405 -3.390 40.042 1.00 85.31 116 GLY A CA 1
ATOM 928 C C . GLY A 1 116 ? -11.149 -2.807 40.709 1.00 85.31 116 GLY A C 1
ATOM 929 O O . GLY A 1 116 ? -11.192 -2.423 41.881 1.00 85.31 116 GLY A O 1
ATOM 930 N N . ARG A 1 117 ? -10.030 -2.694 39.978 1.00 87.81 117 ARG A N 1
ATOM 931 C CA . ARG A 1 117 ? -8.800 -2.039 40.465 1.00 87.81 117 ARG A CA 1
ATOM 932 C C . ARG A 1 117 ? -8.977 -0.528 40.630 1.00 87.81 117 ARG A C 1
ATOM 934 O O . ARG A 1 117 ? -8.548 0.015 41.649 1.00 87.81 117 ARG A O 1
ATOM 941 N N . LEU A 1 118 ? -9.633 0.143 39.685 1.00 84.38 118 LEU A N 1
ATOM 942 C CA . LEU A 1 118 ? -9.918 1.581 39.761 1.00 84.38 118 LEU A CA 1
ATOM 943 C C . LEU A 1 118 ? -10.792 1.914 40.979 1.00 84.38 118 LEU A C 1
ATOM 945 O O . LEU A 1 118 ? -10.416 2.768 41.781 1.00 84.38 118 LEU A O 1
ATOM 949 N N . MET A 1 119 ? -11.870 1.154 41.205 1.00 81.94 119 MET A N 1
ATOM 950 C CA . MET A 1 119 ? -12.75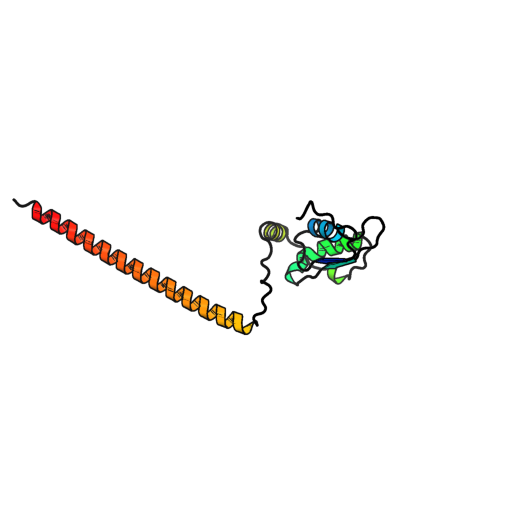6 1.335 42.365 1.00 81.94 119 MET A CA 1
ATOM 951 C C . MET A 1 119 ? -12.046 1.108 43.709 1.00 81.94 119 MET A C 1
ATOM 953 O O . MET A 1 119 ? -12.310 1.818 44.682 1.00 81.94 119 MET A O 1
ATOM 957 N N . LYS A 1 120 ? -11.121 0.139 43.791 1.00 81.69 120 LYS A N 1
ATOM 958 C CA . LYS A 1 120 ? -10.290 -0.062 44.994 1.00 81.69 120 LYS A CA 1
ATOM 959 C C . LYS A 1 120 ? -9.356 1.122 45.240 1.00 81.69 120 LYS A C 1
ATOM 961 O O . LYS A 1 120 ? -9.246 1.579 46.376 1.00 81.69 120 LYS A O 1
ATOM 966 N N . THR A 1 121 ? -8.729 1.634 44.183 1.00 80.75 121 THR A N 1
ATOM 967 C CA . THR A 1 121 ? -7.832 2.796 44.258 1.00 80.75 121 THR A CA 1
ATOM 968 C C . THR A 1 121 ? -8.580 4.054 44.717 1.00 80.75 121 THR A C 1
ATOM 970 O O . THR A 1 121 ? -8.078 4.803 45.555 1.00 80.75 121 THR A O 1
ATOM 973 N N . GLU A 1 122 ? -9.803 4.278 44.227 1.00 79.00 122 GLU A N 1
ATOM 974 C CA . GLU A 1 122 ? -10.646 5.397 44.666 1.00 79.00 122 GLU A CA 1
ATOM 975 C C . GLU A 1 122 ? -11.086 5.258 46.127 1.00 79.00 122 GLU A C 1
ATOM 977 O O . GLU A 1 122 ? -10.975 6.223 46.889 1.00 79.00 122 GLU A O 1
ATOM 982 N N . LYS A 1 123 ? -11.499 4.061 46.568 1.00 79.19 123 LYS A N 1
ATOM 983 C CA . LYS A 1 123 ? -11.825 3.811 47.983 1.00 79.19 123 LYS A CA 1
ATOM 984 C C . LYS A 1 123 ? -10.638 4.100 48.905 1.00 79.19 123 LYS A C 1
ATOM 986 O O . LYS A 1 123 ? -10.801 4.852 49.864 1.00 79.19 123 LYS A O 1
ATOM 991 N N . GLN A 1 124 ? -9.442 3.616 48.562 1.00 76.06 124 GLN A N 1
ATOM 992 C CA . GLN A 1 124 ? -8.220 3.865 49.340 1.00 76.06 124 GLN A CA 1
ATOM 993 C C . GLN A 1 124 ? -7.851 5.355 49.399 1.00 76.06 124 GLN A C 1
ATOM 995 O O . GLN A 1 124 ? -7.529 5.867 50.471 1.00 76.06 124 GLN A O 1
ATOM 1000 N N . LYS A 1 125 ? -7.964 6.091 48.282 1.00 76.12 125 LYS A N 1
ATOM 1001 C CA . LYS A 1 125 ? -7.756 7.552 48.268 1.00 76.12 125 LYS A CA 1
ATOM 1002 C C . LYS A 1 125 ? -8.765 8.290 49.152 1.00 76.12 125 LYS A C 1
ATOM 1004 O O . LYS A 1 125 ? -8.418 9.281 49.796 1.00 76.12 125 LYS A O 1
ATOM 1009 N N . THR A 1 126 ? -10.010 7.822 49.191 1.00 73.12 126 THR A N 1
ATOM 1010 C CA . THR A 1 126 ? -11.080 8.433 49.992 1.00 73.12 126 THR A CA 1
ATOM 1011 C C . THR A 1 126 ? -10.874 8.174 51.488 1.00 73.12 126 THR A C 1
ATOM 1013 O O . THR A 1 126 ? -11.038 9.087 52.298 1.00 73.12 126 THR A O 1
ATOM 1016 N N . GLU A 1 127 ? -10.445 6.967 51.863 1.00 75.25 127 GLU A N 1
ATOM 1017 C CA . GLU A 1 127 ? -10.049 6.623 53.235 1.00 75.25 127 GLU A CA 1
ATOM 1018 C C . GLU A 1 127 ? -8.823 7.410 53.700 1.00 75.25 127 GLU A C 1
ATOM 1020 O O . GLU A 1 127 ? -8.860 8.015 54.771 1.00 75.25 127 GLU A O 1
ATOM 1025 N N . GLN A 1 128 ? -7.779 7.510 52.874 1.00 70.88 128 GLN A N 1
ATOM 1026 C CA . GLN A 1 128 ? -6.593 8.309 53.197 1.00 70.88 128 GLN A CA 1
ATOM 1027 C C . GLN A 1 128 ? -6.931 9.793 53.398 1.00 70.88 128 GLN A C 1
ATOM 1029 O O . GLN A 1 128 ? -6.447 10.407 54.350 1.00 70.88 128 GLN A O 1
ATOM 1034 N N . LYS A 1 129 ? -7.824 10.372 52.579 1.00 70.00 129 LYS A N 1
ATOM 1035 C CA . LYS A 1 129 ? -8.316 11.749 52.782 1.00 70.00 129 LYS A CA 1
ATOM 1036 C C . LYS A 1 129 ? -9.084 11.913 54.099 1.00 70.00 129 LYS A C 1
ATOM 1038 O O . LYS A 1 129 ? -8.909 12.927 54.775 1.00 70.00 129 LYS A O 1
ATOM 1043 N N . LYS A 1 130 ? -9.900 10.929 54.499 1.00 71.25 130 LYS A N 1
ATOM 1044 C CA . LYS A 1 130 ? -10.614 10.946 55.791 1.00 71.25 130 LYS A CA 1
ATOM 1045 C C . LYS A 1 130 ? -9.648 10.856 56.977 1.00 71.25 130 LYS A C 1
ATOM 1047 O O . LYS A 1 130 ? -9.814 11.599 57.944 1.00 71.25 130 LYS A O 1
ATOM 1052 N N . ILE A 1 131 ? -8.623 10.007 56.892 1.00 69.69 131 ILE A N 1
ATOM 1053 C CA . ILE A 1 131 ? -7.599 9.843 57.937 1.00 69.69 131 ILE A CA 1
ATOM 1054 C C . ILE A 1 131 ? -6.748 11.119 58.068 1.00 69.69 131 ILE A C 1
ATOM 1056 O O . ILE A 1 131 ? -6.571 11.624 59.178 1.00 69.69 131 ILE A O 1
ATOM 1060 N N . ALA A 1 132 ? -6.326 11.719 56.949 1.00 64.19 132 ALA A N 1
ATOM 1061 C CA . ALA A 1 132 ? -5.598 12.992 56.935 1.00 64.19 132 ALA A CA 1
ATOM 1062 C C . ALA A 1 132 ? -6.432 14.165 57.496 1.00 64.19 132 ALA A C 1
ATOM 1064 O O . ALA A 1 132 ? -5.909 15.029 58.204 1.00 64.19 132 ALA A O 1
ATOM 1065 N N . GLY A 1 133 ? -7.746 14.184 57.237 1.00 61.22 133 GLY A N 1
ATOM 1066 C CA . GLY A 1 133 ? -8.673 15.163 57.817 1.00 61.22 133 GLY A CA 1
ATOM 1067 C C . GLY A 1 133 ? -8.869 15.003 59.331 1.00 61.22 133 GLY A C 1
ATOM 1068 O O . GLY A 1 133 ? -9.008 16.001 60.041 1.00 61.22 133 GLY A O 1
ATOM 1069 N N . LYS A 1 134 ? -8.831 13.765 59.846 1.00 60.12 134 LYS A N 1
ATOM 1070 C CA . LYS A 1 134 ? -8.942 13.468 61.285 1.00 60.12 134 LYS A CA 1
ATOM 1071 C C . LYS A 1 134 ? -7.671 13.866 62.045 1.00 60.12 134 LYS A C 1
ATOM 1073 O O . LYS A 1 134 ? -7.778 14.502 63.090 1.00 60.12 134 LYS A O 1
ATOM 1078 N N . GLN A 1 135 ? -6.492 13.598 61.475 1.00 58.34 135 GLN A N 1
ATOM 1079 C CA . GLN A 1 135 ? -5.203 13.986 62.064 1.00 58.34 135 GLN A CA 1
ATOM 1080 C C . GLN A 1 135 ? -5.026 15.513 62.151 1.00 58.34 135 GLN A C 1
ATOM 1082 O O . GLN A 1 135 ? -4.568 16.018 63.173 1.00 58.34 135 GLN A O 1
ATOM 1087 N N . LYS A 1 136 ? -5.471 16.288 61.146 1.00 57.00 136 LYS A N 1
ATOM 1088 C CA . LYS A 1 136 ? -5.423 17.765 61.211 1.00 57.00 136 LYS A CA 1
ATOM 1089 C C . LYS A 1 136 ? -6.283 18.352 62.341 1.00 57.00 136 LYS A C 1
ATOM 1091 O O . LYS A 1 136 ? -5.875 19.333 62.959 1.00 57.00 136 LYS A O 1
ATOM 1096 N N . LYS A 1 137 ? -7.438 17.746 62.654 1.00 56.50 137 LYS A N 1
ATOM 1097 C CA . LYS A 1 137 ? -8.303 18.183 63.769 1.00 56.50 137 LYS A CA 1
ATOM 1098 C C . LYS A 1 137 ? -7.707 17.854 65.142 1.00 56.50 137 LYS A C 1
ATOM 1100 O O . LYS A 1 137 ? -7.798 18.675 66.051 1.00 56.50 137 LYS A O 1
ATOM 1105 N N . THR A 1 138 ? -7.051 16.702 65.297 1.00 56.03 138 THR A N 1
ATOM 1106 C CA . THR A 1 138 ? -6.413 16.314 66.568 1.00 56.03 138 THR A CA 1
ATOM 1107 C C . THR A 1 138 ? -5.175 17.155 66.888 1.00 56.03 138 THR A C 1
ATOM 1109 O O . THR A 1 138 ? -4.989 17.545 68.039 1.00 56.03 138 THR A O 1
ATOM 1112 N N . THR A 1 139 ? -4.364 17.520 65.888 1.00 57.22 139 THR A N 1
ATOM 1113 C CA . THR A 1 139 ? -3.171 18.364 66.098 1.00 57.22 139 THR A CA 1
ATOM 1114 C C . THR A 1 139 ? -3.539 19.822 66.407 1.00 57.22 139 THR A C 1
ATOM 1116 O O . THR A 1 139 ? -2.859 20.472 67.199 1.00 57.22 139 THR A O 1
ATOM 1119 N N . ALA A 1 140 ? -4.649 20.326 65.852 1.00 55.75 140 ALA A N 1
ATOM 1120 C CA . ALA A 1 140 ? -5.177 21.655 66.171 1.00 55.75 140 ALA A CA 1
ATOM 1121 C C . ALA A 1 140 ? -5.722 21.749 67.609 1.00 55.75 140 ALA A C 1
ATOM 1123 O O . ALA A 1 140 ? -5.537 22.771 68.267 1.00 55.75 140 ALA A O 1
ATOM 1124 N N . ASN A 1 141 ? -6.337 20.676 68.124 1.00 54.62 141 ASN A N 1
ATOM 1125 C CA . ASN A 1 141 ? -6.854 20.655 69.494 1.00 54.62 141 ASN A CA 1
ATOM 1126 C C . ASN A 1 141 ? -5.729 20.514 70.537 1.00 54.62 141 ASN A C 1
ATOM 1128 O O . ASN A 1 141 ? -5.777 21.138 71.592 1.00 54.62 141 ASN A O 1
ATOM 1132 N N . LYS A 1 142 ? -4.658 19.774 70.212 1.00 54.34 142 LYS A N 1
ATOM 1133 C CA . LYS A 1 142 ? -3.490 19.617 71.096 1.00 54.34 142 LYS A CA 1
ATOM 1134 C C . LYS A 1 142 ? -2.697 20.922 71.276 1.00 54.34 142 LYS A C 1
ATOM 1136 O O . LYS A 1 142 ? -2.222 21.174 72.374 1.00 54.34 142 LYS A O 1
ATOM 1141 N N . LYS A 1 143 ? -2.626 21.785 70.247 1.00 54.25 143 LYS A N 1
ATOM 1142 C CA . LYS A 1 143 ? -2.000 23.123 70.339 1.00 54.25 143 LYS A CA 1
ATOM 1143 C C . LYS A 1 143 ? -2.797 24.132 71.178 1.00 54.25 143 LYS A C 1
ATOM 1145 O O . LYS A 1 143 ? -2.192 25.037 71.738 1.00 54.25 143 LYS A O 1
ATOM 1150 N N . LYS A 1 144 ? -4.126 23.991 71.280 1.00 52.97 144 LYS A N 1
ATOM 1151 C CA . LYS A 1 144 ? -4.957 24.866 72.130 1.00 52.97 144 LYS A CA 1
ATOM 1152 C C . LYS A 1 144 ? -4.800 24.572 73.624 1.00 52.97 144 LYS A C 1
ATOM 1154 O O . LYS A 1 144 ? -4.924 25.489 74.422 1.00 52.97 144 LYS A O 1
ATOM 1159 N N . ILE A 1 145 ? -4.512 23.325 73.996 1.00 54.44 145 ILE A N 1
ATOM 1160 C CA . ILE A 1 145 ? -4.440 22.900 75.405 1.00 54.44 145 ILE A CA 1
ATOM 1161 C C . ILE A 1 145 ? -3.079 23.248 76.042 1.00 54.44 145 ILE A C 1
ATOM 1163 O O . ILE A 1 145 ? -3.008 23.471 77.243 1.00 54.44 145 ILE A O 1
ATOM 1167 N N . THR A 1 146 ? -2.003 23.377 75.259 1.00 53.69 146 THR A N 1
ATOM 1168 C CA . THR A 1 146 ? -0.659 23.747 75.758 1.00 53.69 146 THR A CA 1
ATOM 1169 C C . THR A 1 146 ? -0.427 25.248 75.981 1.00 53.69 146 THR A C 1
ATOM 1171 O O . THR A 1 146 ? 0.630 25.600 76.484 1.00 53.69 146 THR A O 1
ATOM 1174 N N . ASN A 1 147 ? -1.384 26.122 75.646 1.00 50.59 147 ASN A N 1
ATOM 1175 C CA . ASN A 1 147 ? -1.275 27.581 75.840 1.00 50.59 147 ASN A CA 1
ATOM 1176 C C . ASN A 1 147 ? -2.049 28.099 77.069 1.00 50.59 147 ASN A C 1
ATOM 1178 O O . ASN A 1 147 ? -2.349 29.287 77.154 1.00 50.59 147 ASN A O 1
ATOM 1182 N N . VAL A 1 148 ? -2.394 27.216 78.009 1.00 51.62 148 VAL A N 1
ATOM 1183 C CA . VAL A 1 148 ? -2.999 27.587 79.295 1.00 51.62 148 VAL A CA 1
ATOM 1184 C C . VAL A 1 148 ? -2.093 27.079 80.414 1.00 51.62 148 VAL A C 1
ATOM 1186 O O . VAL A 1 148 ? -2.350 26.031 81.000 1.00 51.62 148 VAL A O 1
ATOM 1189 N N . LYS A 1 149 ? -0.988 27.786 80.641 1.00 41.09 149 LYS A N 1
ATOM 1190 C CA . LYS A 1 149 ? -0.253 27.884 81.906 1.00 41.09 149 LYS A CA 1
ATOM 1191 C C . LYS A 1 149 ? 0.610 29.134 81.858 1.00 41.09 149 LYS A C 1
ATOM 1193 O O . LYS A 1 149 ? 1.220 29.358 80.790 1.00 41.09 149 LYS A O 1
#

Radius of gyration: 30.48 Å; chains: 1; bounding box: 35×45×101 Å

Organism: Hypothenemus hampei (NCBI:txid57062)

Sequence (149 aa):
MARGIDFKGVNLVINYDFPPSTISYVHRIGRAGRAGRTGKAVTFFTKEDMPLLRSIAYVMKQSGCDVPEYLLTIRKKSRQEAKMMAKRAPTRDEITTTPIYERIKGNKRKKFQEIGRLMKTEKQKTEQKKIAGKQKKTTANKKKITNVK

Foldseek 3Di:
DDDPDQDPAAAEFEAPDDDLALVRVVVRQVSPCPPNDHHYYHYDDDPVCLQRQLVNLVVCVVVVHDHDVVSPPGDHDDPVNNVVCVVPPPDDDPPDPDDPVVVVVVVVVVVVVVVVVVVVVVVVVVVVVVVVVVVVVVVVVVVVVVPPD